Protein AF-A0A146LSJ1-F1 (afdb_monomer)

Solvent-accessible surface area (backbone atoms only — not comparable to full-atom values): 10365 Å² total; per-residue (Å²): 123,49,72,70,58,54,48,58,42,36,33,76,72,62,79,39,56,84,93,34,40,64,61,41,54,77,70,37,34,46,32,87,96,36,85,37,69,57,53,68,82,50,39,45,80,68,68,49,75,59,78,86,52,45,62,56,53,50,52,53,52,49,51,26,31,56,71,74,63,38,65,98,55,49,56,84,86,47,62,70,43,79,48,80,42,74,48,95,92,81,53,71,51,76,47,80,48,60,62,95,54,69,89,65,58,77,72,80,75,71,80,73,82,68,79,78,62,92,47,71,92,68,40,92,57,46,69,58,52,52,50,51,51,50,52,62,76,66,41,85,82,48,55,60,77,74,63,68,69,81,88,83,80,89,72,66,46,99,83,74,50,117

Structure (mmCIF, N/CA/C/O backbone):
data_AF-A0A146LSJ1-F1
#
_entry.id   AF-A0A146LSJ1-F1
#
loop_
_atom_site.group_PDB
_atom_site.id
_atom_site.type_symbol
_atom_site.label_atom_id
_atom_site.label_alt_id
_atom_site.label_comp_id
_atom_site.label_asym_id
_atom_site.label_entity_id
_atom_site.label_seq_id
_atom_site.pdbx_PDB_ins_code
_atom_site.Cartn_x
_atom_site.Cartn_y
_atom_site.Cartn_z
_atom_site.occupancy
_atom_site.B_iso_or_equiv
_atom_site.auth_seq_id
_atom_site.auth_comp_id
_atom_site.auth_asym_id
_atom_site.auth_atom_id
_atom_site.pdbx_PDB_model_num
ATOM 1 N N . CYS A 1 1 ? 12.861 4.001 -1.785 1.00 86.12 1 CYS A N 1
ATOM 2 C CA . CYS A 1 1 ? 13.766 5.162 -1.619 1.00 86.12 1 CYS A CA 1
ATOM 3 C C . CYS A 1 1 ? 14.006 5.870 -2.951 1.00 86.12 1 CYS A C 1
ATOM 5 O O . CYS A 1 1 ? 13.890 7.083 -2.977 1.00 86.12 1 CYS A O 1
ATOM 7 N N . PHE A 1 2 ? 14.247 5.140 -4.045 1.00 96.69 2 PHE A N 1
ATOM 8 C CA . PHE A 1 2 ? 14.345 5.672 -5.413 1.00 96.69 2 PHE A CA 1
ATOM 9 C C . PHE A 1 2 ? 13.471 4.844 -6.367 1.00 96.69 2 PHE A C 1
ATOM 11 O O . PHE A 1 2 ? 13.143 3.705 -6.029 1.00 96.69 2 PHE A O 1
ATOM 18 N N . SER A 1 3 ? 13.134 5.376 -7.546 1.00 97.31 3 SER A N 1
ATOM 19 C CA . SER A 1 3 ? 12.351 4.658 -8.570 1.00 97.31 3 SER A CA 1
ATOM 20 C C . SER A 1 3 ? 13.018 3.349 -8.999 1.00 97.31 3 SER A C 1
ATOM 22 O O . SER A 1 3 ? 12.361 2.316 -9.066 1.00 97.31 3 SER A O 1
ATOM 24 N N . ALA A 1 4 ? 14.343 3.356 -9.172 1.00 97.81 4 ALA A N 1
ATOM 25 C CA . ALA A 1 4 ? 15.116 2.152 -9.477 1.00 97.81 4 ALA A CA 1
ATOM 26 C C . ALA A 1 4 ? 14.941 1.053 -8.413 1.00 97.81 4 ALA A C 1
ATOM 28 O O . ALA A 1 4 ? 14.811 -0.119 -8.751 1.00 97.81 4 ALA A O 1
ATOM 29 N N . ASN A 1 5 ? 14.877 1.430 -7.129 1.00 97.12 5 ASN A N 1
ATOM 30 C CA . ASN A 1 5 ? 14.675 0.465 -6.052 1.00 97.12 5 ASN A CA 1
ATOM 31 C C . ASN A 1 5 ? 13.262 -0.132 -6.074 1.00 97.12 5 ASN A C 1
ATOM 33 O O . ASN A 1 5 ? 13.087 -1.275 -5.673 1.00 97.12 5 ASN A O 1
ATOM 37 N N . GLU A 1 6 ? 12.249 0.625 -6.495 1.00 97.94 6 GLU A N 1
ATOM 38 C CA . GLU A 1 6 ? 10.895 0.093 -6.668 1.00 97.94 6 GLU A CA 1
ATOM 39 C C . GLU A 1 6 ? 10.841 -0.928 -7.811 1.00 97.94 6 GLU A C 1
ATOM 41 O O . GLU A 1 6 ? 10.358 -2.036 -7.596 1.00 97.94 6 GLU A O 1
ATOM 46 N N . LEU A 1 7 ? 11.442 -0.606 -8.960 1.00 98.31 7 LEU A N 1
ATOM 47 C CA . LEU A 1 7 ? 11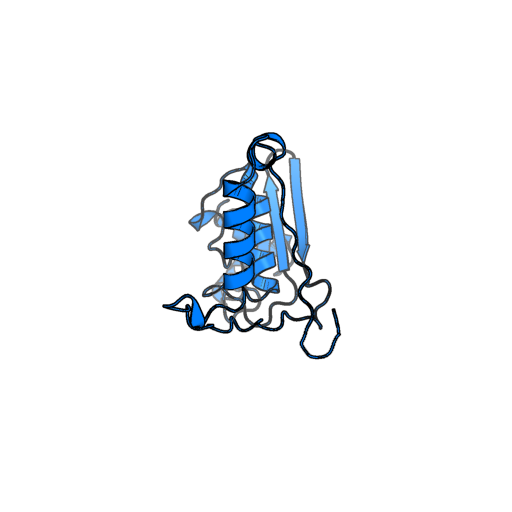.483 -1.480 -10.135 1.00 98.31 7 LEU A CA 1
ATOM 48 C C . LEU A 1 7 ? 12.096 -2.852 -9.816 1.00 98.31 7 LEU A C 1
ATOM 50 O O . LEU A 1 7 ? 11.456 -3.875 -10.041 1.00 98.31 7 LEU A O 1
ATOM 54 N N . ILE A 1 8 ? 13.292 -2.888 -9.219 1.00 97.94 8 ILE A N 1
ATOM 55 C CA . ILE A 1 8 ? 13.946 -4.165 -8.869 1.00 97.94 8 ILE A CA 1
ATOM 56 C C . ILE A 1 8 ? 13.201 -4.925 -7.761 1.00 97.94 8 ILE A C 1
ATOM 58 O O . ILE A 1 8 ? 13.301 -6.147 -7.661 1.00 97.94 8 ILE A O 1
ATOM 62 N N . THR A 1 9 ? 12.438 -4.217 -6.919 1.00 98.19 9 THR A N 1
ATOM 63 C CA . THR A 1 9 ? 11.669 -4.842 -5.834 1.00 98.19 9 THR A CA 1
ATOM 64 C C . THR A 1 9 ? 10.486 -5.643 -6.382 1.00 98.19 9 THR A C 1
ATOM 66 O O . THR A 1 9 ? 10.098 -6.625 -5.755 1.00 98.19 9 THR A O 1
ATOM 69 N N . TYR A 1 10 ? 9.929 -5.292 -7.547 1.00 98.56 10 TYR A N 1
ATOM 70 C CA . TYR A 1 10 ? 8.851 -6.078 -8.163 1.00 98.56 10 TYR A CA 1
ATOM 71 C C . TYR A 1 10 ? 9.291 -7.508 -8.474 1.00 98.56 10 TYR A C 1
ATOM 73 O O . TYR A 1 10 ? 8.558 -8.454 -8.189 1.00 98.56 10 TYR A O 1
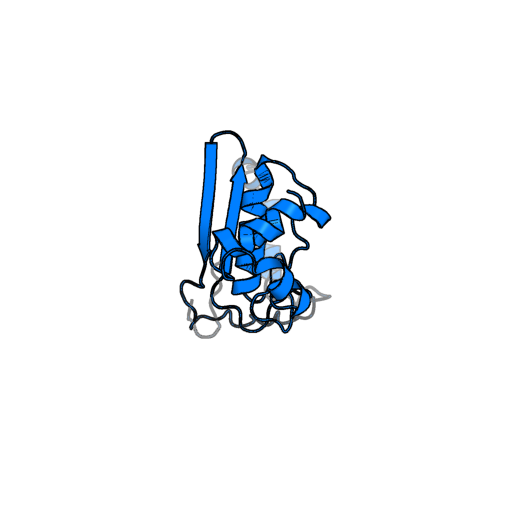ATOM 81 N N . GLU A 1 11 ? 10.501 -7.661 -9.005 1.00 98.25 11 GLU A N 1
ATOM 82 C CA . GLU A 1 11 ? 11.097 -8.963 -9.313 1.00 98.25 11 GLU A CA 1
ATOM 83 C C . GLU A 1 11 ? 11.505 -9.683 -8.026 1.00 98.25 11 GLU A C 1
ATOM 85 O O . GLU A 1 11 ? 11.181 -10.852 -7.836 1.00 98.25 11 GLU A O 1
ATOM 90 N N . ALA A 1 12 ? 12.140 -8.967 -7.089 1.00 97.75 12 ALA A N 1
ATOM 91 C CA . ALA A 1 12 ? 12.584 -9.539 -5.817 1.00 97.75 12 ALA A CA 1
ATOM 92 C C . ALA A 1 12 ? 11.428 -10.070 -4.947 1.00 97.75 12 ALA A C 1
ATOM 94 O O . ALA A 1 12 ? 11.603 -11.044 -4.218 1.00 97.75 12 ALA A O 1
ATOM 95 N N . LEU A 1 13 ? 10.247 -9.447 -5.024 1.00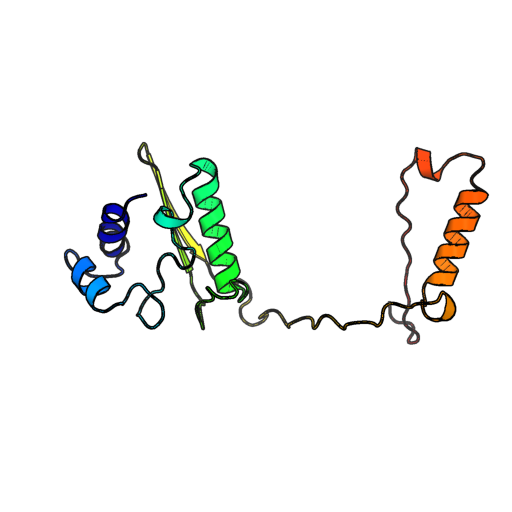 97.75 13 LEU A N 1
ATOM 96 C CA . LEU A 1 13 ? 9.029 -9.904 -4.346 1.00 97.75 13 LEU A CA 1
ATOM 97 C C . LEU A 1 13 ? 8.233 -10.940 -5.159 1.00 97.75 13 LEU A C 1
ATOM 99 O O . LEU A 1 13 ? 7.193 -11.401 -4.691 1.00 97.75 13 LEU A O 1
ATOM 103 N N . GLY A 1 14 ? 8.683 -11.293 -6.367 1.00 97.81 14 GLY A N 1
ATOM 104 C CA . GLY A 1 14 ? 8.009 -12.259 -7.235 1.00 97.81 14 GLY A CA 1
ATOM 105 C C . GLY A 1 14 ? 6.676 -11.767 -7.807 1.00 97.81 14 GLY A C 1
ATOM 106 O O . GLY A 1 14 ? 5.811 -12.579 -8.132 1.00 97.81 14 GLY A O 1
ATOM 107 N N . LEU A 1 15 ? 6.476 -10.449 -7.926 1.00 97.88 15 LEU A N 1
ATOM 108 C CA . LEU A 1 15 ? 5.273 -9.881 -8.556 1.00 97.88 15 LEU A CA 1
ATOM 109 C C . LEU A 1 15 ? 5.292 -10.056 -10.082 1.00 97.88 15 LEU A C 1
ATOM 111 O O . LEU A 1 15 ? 4.238 -10.116 -10.722 1.00 97.88 15 LEU A O 1
ATOM 115 N N . CYS A 1 16 ? 6.494 -10.160 -10.647 1.00 98.12 16 CYS A N 1
ATOM 116 C CA . CYS A 1 16 ? 6.776 -10.479 -12.040 1.00 98.12 16 CYS A CA 1
ATOM 117 C C . CYS A 1 16 ? 8.057 -11.325 -12.140 1.00 98.12 16 CYS A C 1
ATOM 119 O O . CYS A 1 16 ? 8.792 -11.470 -11.162 1.00 98.12 16 CYS A O 1
ATOM 121 N N . GLU A 1 17 ? 8.301 -11.909 -13.313 1.00 98.12 17 GLU A N 1
ATOM 122 C CA . GLU A 1 17 ? 9.521 -12.677 -13.583 1.00 98.12 17 GLU A CA 1
ATOM 123 C C . GLU A 1 17 ? 10.771 -11.772 -13.628 1.00 98.12 17 GLU A C 1
ATOM 125 O O . GLU A 1 17 ? 10.654 -10.578 -13.925 1.00 98.12 17 GLU A O 1
ATOM 130 N N . PRO A 1 18 ? 11.979 -12.319 -13.386 1.00 98.06 18 PRO A N 1
ATOM 131 C CA . PRO A 1 18 ? 13.224 -11.567 -13.530 1.00 98.06 18 PRO A CA 1
ATOM 132 C C . PRO A 1 18 ? 13.362 -10.907 -14.912 1.00 98.06 18 PRO A C 1
ATOM 134 O O . PRO A 1 18 ? 13.146 -11.543 -15.945 1.00 98.06 18 PRO A O 1
ATOM 137 N N . GLY A 1 19 ? 13.728 -9.626 -14.934 1.00 98.00 19 GLY A N 1
ATOM 138 C CA . GLY A 1 19 ? 13.818 -8.792 -16.134 1.00 98.00 19 GLY A CA 1
ATOM 139 C C . GLY A 1 19 ? 12.478 -8.306 -16.704 1.00 98.00 19 GLY A C 1
ATOM 140 O O . GLY A 1 19 ? 12.478 -7.666 -17.757 1.00 98.00 19 GLY A O 1
ATOM 141 N N . LYS A 1 20 ? 11.337 -8.599 -16.061 1.00 98.38 20 LYS A N 1
ATOM 142 C CA . LYS A 1 20 ? 9.989 -8.250 -16.558 1.00 98.38 20 LYS A CA 1
ATOM 143 C C . LYS A 1 20 ? 9.319 -7.087 -15.827 1.00 98.38 20 LYS A C 1
ATOM 145 O O . LYS A 1 20 ? 8.178 -6.751 -16.157 1.00 98.38 20 LYS A O 1
ATOM 150 N N . ALA A 1 21 ? 10.004 -6.420 -14.895 1.00 98.56 21 ALA A N 1
ATOM 151 C CA . ALA A 1 21 ? 9.430 -5.280 -14.174 1.00 98.56 21 ALA A CA 1
ATOM 152 C C . ALA A 1 21 ? 9.034 -4.110 -15.092 1.00 98.56 21 ALA A C 1
ATOM 154 O O . ALA A 1 21 ? 8.011 -3.473 -14.853 1.00 98.56 21 ALA A O 1
ATOM 155 N N . GLY A 1 22 ? 9.797 -3.846 -16.161 1.00 98.44 22 GLY A N 1
ATOM 156 C CA . GLY A 1 22 ? 9.456 -2.806 -17.143 1.00 98.44 22 GLY A CA 1
ATOM 157 C C . GLY A 1 22 ? 8.127 -3.087 -17.847 1.00 98.44 22 GLY A C 1
ATOM 158 O O . GLY A 1 22 ? 7.228 -2.255 -17.829 1.00 98.44 22 GLY A O 1
ATOM 159 N N . GLU A 1 23 ? 7.951 -4.309 -18.357 1.00 98.56 23 GLU A N 1
ATOM 160 C CA . GLU A 1 23 ? 6.706 -4.720 -19.018 1.00 98.56 23 GLU A CA 1
ATOM 161 C C . GLU A 1 23 ? 5.503 -4.698 -18.059 1.00 98.56 23 GLU A C 1
ATOM 163 O O . GLU A 1 23 ? 4.388 -4.376 -18.463 1.00 98.56 23 GLU A O 1
ATOM 168 N N . MET A 1 24 ? 5.712 -5.039 -16.782 1.00 98.44 24 MET A N 1
ATOM 169 C CA . MET A 1 24 ? 4.684 -4.919 -15.742 1.00 98.44 24 MET A CA 1
ATOM 170 C C . MET A 1 24 ? 4.215 -3.466 -15.574 1.00 98.44 24 MET A C 1
ATOM 172 O O . MET A 1 24 ? 3.012 -3.218 -15.476 1.00 98.44 24 MET A O 1
ATOM 176 N N . ILE A 1 25 ? 5.146 -2.509 -15.565 1.00 98.44 25 ILE A N 1
ATOM 177 C CA . ILE A 1 25 ? 4.831 -1.077 -15.483 1.00 98.44 25 ILE A CA 1
ATOM 178 C C . ILE A 1 25 ? 4.103 -0.614 -16.750 1.00 98.44 25 ILE A C 1
ATOM 180 O O . ILE A 1 25 ? 3.076 0.052 -16.636 1.00 98.44 25 ILE A O 1
ATOM 184 N N . ASP A 1 26 ? 4.580 -1.004 -17.935 1.00 98.56 26 ASP A N 1
ATOM 185 C CA . ASP A 1 26 ? 3.992 -0.600 -19.222 1.00 98.56 26 ASP A CA 1
ATOM 186 C C . ASP A 1 26 ? 2.541 -1.078 -19.383 1.00 98.56 26 ASP A C 1
ATOM 188 O O . ASP A 1 26 ? 1.714 -0.385 -19.976 1.00 98.56 26 ASP A O 1
ATOM 192 N N . ARG A 1 27 ? 2.199 -2.240 -18.810 1.00 98.31 27 ARG A N 1
ATOM 193 C CA . ARG A 1 27 ? 0.815 -2.741 -18.753 1.00 98.31 27 ARG A CA 1
ATOM 194 C C . ARG A 1 27 ? -0.051 -2.057 -17.692 1.00 98.31 27 ARG A C 1
ATOM 196 O O . ARG A 1 27 ? -1.258 -2.276 -17.672 1.00 98.31 27 ARG A O 1
ATOM 203 N N . GLY A 1 28 ? 0.541 -1.263 -16.801 1.00 98.25 28 GLY A N 1
ATOM 204 C CA . GLY A 1 28 ? -0.155 -0.660 -15.665 1.00 98.25 28 GLY A CA 1
ATOM 205 C C . GLY A 1 28 ? -0.498 -1.655 -14.551 1.00 98.25 28 GLY A C 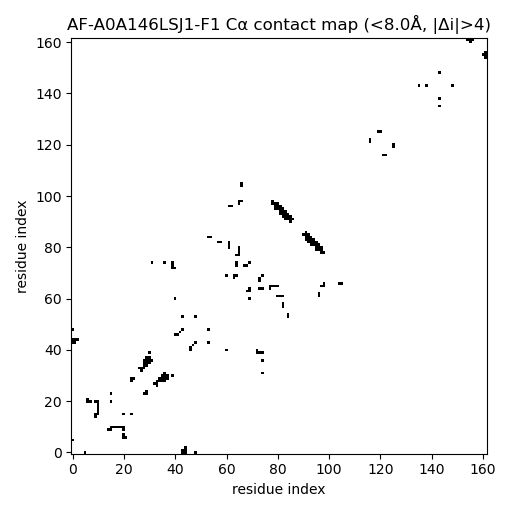1
ATOM 206 O O . GLY A 1 28 ? -1.387 -1.388 -13.746 1.00 98.25 28 GLY A O 1
ATOM 207 N N . ASP A 1 29 ? 0.203 -2.791 -14.457 1.00 98.38 29 ASP A N 1
ATOM 208 C CA . ASP A 1 29 ? -0.076 -3.843 -13.465 1.00 98.38 29 ASP A CA 1
ATOM 209 C C . ASP A 1 29 ? 0.280 -3.443 -12.017 1.00 98.38 29 ASP A C 1
ATOM 211 O O . ASP A 1 29 ? 0.050 -4.227 -11.095 1.00 98.38 29 ASP A O 1
ATOM 215 N N . ASN A 1 30 ? 0.852 -2.254 -11.805 1.00 98.31 30 ASN A N 1
ATOM 216 C CA . ASN A 1 30 ? 1.270 -1.724 -10.503 1.00 98.31 30 ASN A CA 1
ATOM 217 C C . ASN A 1 30 ? 0.383 -0.575 -9.973 1.00 98.31 30 ASN A C 1
ATOM 219 O O . ASN A 1 30 ? 0.730 0.038 -8.959 1.00 98.31 30 ASN A O 1
ATOM 223 N N . THR A 1 31 ? -0.747 -0.271 -10.623 1.00 98.44 31 THR A N 1
ATOM 224 C CA . THR A 1 31 ? -1.656 0.822 -10.238 1.00 98.44 31 THR A CA 1
ATOM 225 C C . THR A 1 31 ? -3.130 0.390 -10.203 1.00 98.44 31 THR A C 1
ATOM 227 O O . THR A 1 31 ? -3.468 -0.774 -10.408 1.00 98.44 31 THR A O 1
ATOM 230 N N . TYR A 1 32 ? -4.031 1.326 -9.892 1.00 98.06 32 TYR A N 1
ATOM 231 C CA . TYR A 1 32 ? -5.478 1.092 -9.868 1.00 98.06 32 TYR A CA 1
ATOM 232 C C . TYR A 1 32 ? -5.982 0.579 -11.222 1.00 98.06 32 TYR A C 1
ATOM 234 O O . TYR A 1 32 ? -5.672 1.150 -12.264 1.00 98.06 32 TYR A O 1
ATOM 242 N N . GLY A 1 33 ? -6.781 -0.491 -11.187 1.00 96.44 33 GLY A N 1
ATOM 243 C CA . GLY A 1 33 ? -7.242 -1.206 -12.381 1.00 96.44 33 GLY A CA 1
ATOM 244 C C . GLY A 1 33 ? -6.258 -2.261 -12.903 1.00 96.44 33 GLY A C 1
ATOM 245 O O . GLY A 1 33 ? -6.655 -3.089 -13.718 1.00 96.44 33 GLY A O 1
ATOM 246 N N . GLY A 1 34 ? -5.014 -2.267 -12.415 1.00 96.88 34 GLY A N 1
ATOM 247 C CA . GLY A 1 34 ? -4.018 -3.298 -12.691 1.00 96.88 34 GLY A CA 1
ATOM 248 C C . GLY A 1 34 ? -4.077 -4.478 -11.720 1.00 96.88 34 GLY A C 1
ATOM 249 O O . GLY A 1 34 ? -4.951 -4.571 -10.853 1.00 96.88 34 GLY A O 1
ATOM 250 N N . LYS A 1 35 ? -3.106 -5.388 -11.851 1.00 97.12 35 LYS A N 1
ATOM 251 C CA . LYS A 1 35 ? -3.001 -6.596 -11.017 1.00 97.12 35 LYS A CA 1
ATOM 252 C C . LYS A 1 35 ? -2.693 -6.304 -9.542 1.00 97.12 35 LYS A C 1
ATOM 254 O O . LYS A 1 35 ? -3.227 -6.977 -8.662 1.00 97.12 35 LYS A O 1
ATOM 259 N N . TYR A 1 36 ? -1.835 -5.327 -9.267 1.00 98.12 36 TYR A N 1
ATOM 260 C CA . TYR A 1 36 ? -1.460 -4.893 -7.923 1.00 98.12 36 TYR A CA 1
ATOM 261 C C . TYR A 1 36 ? -1.551 -3.372 -7.833 1.00 98.12 36 TYR A C 1
ATOM 263 O O . TYR A 1 36 ? -1.144 -2.680 -8.755 1.00 98.12 36 TYR A O 1
ATOM 271 N N . VAL A 1 37 ? -1.995 -2.832 -6.696 1.00 98.56 37 VAL A N 1
ATOM 272 C CA . VAL A 1 37 ? -1.863 -1.392 -6.421 1.00 98.56 37 VAL A CA 1
ATOM 273 C C . VAL A 1 37 ? -0.650 -1.180 -5.529 1.00 98.56 37 VAL A C 1
ATOM 275 O O . VAL A 1 37 ? -0.700 -1.409 -4.318 1.00 98.56 37 VAL A O 1
ATOM 278 N N . VAL A 1 38 ? 0.459 -0.758 -6.132 1.00 98.50 38 VAL A N 1
ATOM 279 C CA . VAL A 1 38 ? 1.702 -0.490 -5.412 1.00 98.50 38 VAL A CA 1
ATOM 280 C C . VAL A 1 38 ? 1.715 0.957 -4.933 1.00 98.50 38 VAL A C 1
ATOM 282 O O . VAL A 1 38 ? 1.340 1.876 -5.652 1.00 98.50 38 VAL A O 1
ATOM 285 N N . ASN A 1 39 ? 2.175 1.168 -3.696 1.00 98.25 39 ASN A N 1
ATOM 286 C CA . ASN A 1 39 ? 2.362 2.499 -3.119 1.00 98.25 39 ASN A CA 1
ATOM 287 C C . ASN A 1 39 ? 1.124 3.424 -3.234 1.00 98.25 39 ASN A C 1
ATOM 289 O O . ASN A 1 39 ? 1.298 4.595 -3.572 1.00 98.25 39 ASN A O 1
ATOM 293 N N . PRO A 1 40 ? -0.109 2.998 -2.862 1.00 98.25 40 PRO A N 1
ATOM 294 C CA . PRO A 1 40 ? -1.305 3.848 -2.976 1.00 98.25 40 PRO A CA 1
ATOM 295 C C . PRO A 1 40 ? -1.178 5.174 -2.211 1.00 98.25 40 PRO A C 1
ATOM 297 O O . PRO A 1 40 ? -1.770 6.175 -2.596 1.00 98.25 40 PRO A O 1
ATOM 300 N N . SER A 1 41 ? -0.338 5.213 -1.171 1.00 97.62 41 SER A N 1
ATOM 301 C CA . SER A 1 41 ? 0.028 6.426 -0.428 1.00 97.62 41 SER A CA 1
ATOM 302 C C . SER A 1 41 ? 0.940 7.426 -1.166 1.00 97.62 41 SER A C 1
ATOM 304 O O . SER A 1 41 ? 1.294 8.445 -0.579 1.00 97.62 41 SER A O 1
ATOM 306 N N . GLY A 1 42 ? 1.377 7.130 -2.394 1.00 97.31 42 GLY A N 1
ATOM 307 C CA . GLY A 1 42 ? 2.397 7.877 -3.150 1.00 97.31 42 GLY A CA 1
ATOM 308 C C . GLY A 1 42 ? 3.843 7.421 -2.893 1.00 97.31 42 GLY A C 1
ATOM 309 O O . GLY A 1 42 ? 4.787 7.934 -3.489 1.00 97.31 42 GLY A O 1
ATOM 310 N N . GLY A 1 43 ? 4.045 6.454 -1.992 1.00 96.81 43 GLY A N 1
ATOM 311 C CA . GLY A 1 43 ? 5.369 5.913 -1.674 1.00 96.81 43 GLY A CA 1
ATOM 312 C C . GLY A 1 43 ? 6.316 6.938 -1.034 1.00 96.81 43 GLY A C 1
ATOM 313 O O . GLY A 1 43 ? 5.934 8.058 -0.696 1.00 96.81 43 GLY A O 1
ATOM 314 N N . LEU A 1 44 ? 7.576 6.545 -0.834 1.00 96.12 44 LEU A N 1
ATOM 315 C CA . LEU A 1 44 ? 8.608 7.440 -0.280 1.00 96.12 44 LEU A CA 1
ATOM 316 C C . LEU A 1 44 ? 8.955 8.578 -1.250 1.00 96.12 44 LEU A C 1
ATOM 318 O O . LEU A 1 44 ? 9.394 9.633 -0.809 1.00 96.12 44 LEU A O 1
ATOM 322 N N . ILE A 1 45 ? 8.762 8.355 -2.556 1.00 95.06 45 ILE A N 1
ATOM 323 C CA . ILE A 1 45 ? 9.065 9.335 -3.604 1.00 95.06 45 ILE A CA 1
ATOM 324 C C . ILE A 1 45 ? 8.180 10.578 -3.444 1.00 95.06 45 ILE A C 1
ATOM 326 O O . ILE A 1 45 ? 8.686 11.688 -3.566 1.00 95.06 45 ILE A O 1
ATOM 330 N N . SER A 1 46 ? 6.894 10.416 -3.105 1.00 95.81 46 SER A N 1
ATOM 331 C CA . SER A 1 46 ? 5.993 11.555 -2.872 1.00 95.81 46 SER A CA 1
ATOM 332 C C . SER A 1 46 ? 5.893 11.977 -1.405 1.00 95.81 46 SER A C 1
ATOM 334 O O . SER A 1 46 ? 5.832 13.169 -1.123 1.00 95.81 46 SER A O 1
ATOM 336 N N . LYS A 1 47 ? 5.866 11.034 -0.451 1.00 91.69 47 LYS A N 1
ATOM 337 C CA . LYS A 1 47 ? 5.688 11.360 0.981 1.00 91.69 47 LYS A CA 1
ATOM 338 C C . LYS A 1 47 ? 6.961 11.849 1.674 1.00 91.69 47 LYS A C 1
ATOM 340 O O . LYS A 1 47 ? 6.887 12.338 2.799 1.00 91.69 47 LYS A O 1
ATOM 345 N N . GLY A 1 48 ? 8.120 11.662 1.050 1.00 91.62 48 GLY A N 1
ATOM 346 C CA . GLY A 1 48 ? 9.411 11.784 1.716 1.00 91.62 48 GLY A CA 1
ATOM 347 C C . GLY A 1 48 ? 9.742 10.565 2.582 1.00 91.62 48 GLY A C 1
ATOM 348 O O . GLY A 1 48 ? 9.013 9.569 2.626 1.00 91.62 48 GLY A O 1
ATOM 349 N N . HIS A 1 49 ? 10.891 10.633 3.258 1.00 92.94 49 HIS A N 1
ATOM 350 C CA . HIS A 1 49 ? 11.471 9.484 3.952 1.00 92.94 49 HIS A CA 1
ATOM 351 C C . HIS A 1 49 ? 12.069 9.847 5.325 1.00 92.94 49 HIS A C 1
ATOM 353 O O . HIS A 1 49 ? 13.290 9.883 5.486 1.00 92.94 49 HIS A O 1
ATOM 359 N N . PRO A 1 50 ? 11.233 10.088 6.352 1.00 85.00 50 PRO A N 1
ATOM 360 C CA . PRO A 1 50 ? 11.698 10.083 7.736 1.00 85.00 50 PRO A CA 1
ATOM 361 C C . PRO A 1 50 ? 12.106 8.651 8.122 1.00 85.00 50 PRO A C 1
ATOM 363 O O . PRO A 1 50 ? 11.250 7.764 8.218 1.00 85.00 50 PRO A O 1
ATOM 366 N N . LEU A 1 51 ? 13.412 8.421 8.313 1.00 83.69 51 LEU A N 1
ATOM 367 C CA . LEU A 1 51 ? 14.026 7.087 8.450 1.00 83.69 51 LEU A CA 1
ATOM 368 C C . LEU A 1 51 ? 13.279 6.179 9.439 1.00 83.69 51 LEU A C 1
ATOM 370 O O . LEU A 1 51 ? 12.797 5.117 9.052 1.00 83.69 51 LEU A O 1
ATOM 374 N N . GLY A 1 52 ? 13.095 6.626 10.685 1.00 85.94 52 GLY A N 1
ATOM 375 C CA . GLY A 1 52 ? 12.431 5.826 11.723 1.00 85.94 52 GLY A CA 1
ATOM 376 C C . GLY A 1 52 ? 10.913 5.672 11.555 1.00 85.94 52 GLY A C 1
ATOM 377 O O . GLY A 1 52 ? 10.336 4.709 12.048 1.00 85.94 52 GLY A O 1
ATOM 378 N N . ALA A 1 53 ? 10.246 6.585 10.843 1.00 91.88 53 ALA A N 1
ATOM 379 C CA . ALA A 1 53 ? 8.782 6.593 10.745 1.00 91.88 53 ALA A CA 1
ATOM 380 C C . ALA A 1 53 ? 8.248 5.866 9.501 1.00 91.88 53 ALA A C 1
ATOM 382 O O . ALA A 1 53 ? 7.057 5.570 9.416 1.00 91.88 53 ALA A O 1
ATOM 383 N N . THR A 1 54 ? 9.111 5.550 8.534 1.00 94.12 54 THR A N 1
ATOM 384 C CA . THR A 1 54 ? 8.683 5.005 7.239 1.00 94.12 54 THR A CA 1
ATOM 385 C C . THR A 1 54 ? 8.007 3.640 7.361 1.00 94.12 54 THR A C 1
ATOM 387 O O . THR A 1 54 ? 6.942 3.448 6.776 1.00 94.12 54 THR A O 1
ATOM 390 N N . GLY A 1 55 ? 8.574 2.714 8.141 1.00 94.62 55 GLY A N 1
ATOM 391 C CA . GLY A 1 55 ? 7.985 1.382 8.326 1.00 94.62 55 GLY A CA 1
ATOM 392 C C . GLY A 1 55 ? 6.608 1.433 8.996 1.00 94.62 55 GLY A C 1
ATOM 393 O O . GLY A 1 55 ? 5.692 0.718 8.597 1.00 94.62 55 GLY A O 1
ATOM 394 N N . ILE A 1 56 ? 6.423 2.338 9.960 1.00 96.50 56 ILE A N 1
ATOM 395 C CA . ILE A 1 56 ? 5.135 2.532 10.644 1.00 96.50 56 ILE A CA 1
ATOM 396 C C . ILE A 1 56 ? 4.129 3.219 9.711 1.00 96.50 56 ILE A C 1
ATOM 398 O O . ILE A 1 56 ? 2.965 2.830 9.669 1.00 96.50 56 ILE A O 1
ATOM 402 N N . ALA A 1 57 ? 4.568 4.190 8.905 1.00 97.12 57 ALA A N 1
ATOM 403 C CA . ALA A 1 57 ? 3.714 4.855 7.922 1.00 97.12 57 ALA A CA 1
ATOM 404 C C . ALA A 1 57 ? 3.234 3.905 6.810 1.00 97.12 57 ALA A C 1
ATOM 406 O O . ALA A 1 57 ? 2.132 4.083 6.290 1.00 97.12 57 ALA A O 1
ATOM 407 N N . GLN A 1 58 ? 4.041 2.907 6.432 1.00 98.38 58 GLN A N 1
ATOM 408 C CA . GLN A 1 58 ? 3.608 1.825 5.542 1.00 98.38 58 GLN A CA 1
ATOM 409 C C . GLN A 1 58 ? 2.524 0.976 6.219 1.00 98.38 58 GLN A C 1
ATOM 411 O O . GLN A 1 58 ? 1.440 0.839 5.660 1.00 98.38 58 GLN A O 1
ATOM 416 N N . CYS A 1 59 ? 2.770 0.503 7.444 1.00 98.25 59 CYS A N 1
ATOM 417 C CA . CYS A 1 59 ? 1.810 -0.290 8.218 1.00 98.25 59 CYS A CA 1
ATOM 418 C C . CYS A 1 59 ? 0.461 0.431 8.391 1.00 98.25 59 CYS A C 1
ATOM 420 O O . CYS A 1 59 ? -0.593 -0.167 8.169 1.00 98.25 59 CYS A O 1
ATOM 422 N N . ALA A 1 60 ? 0.482 1.730 8.712 1.00 98.25 60 ALA A N 1
ATOM 423 C CA . ALA A 1 60 ? -0.723 2.543 8.861 1.00 98.25 60 ALA A CA 1
ATOM 424 C C . ALA A 1 60 ? -1.556 2.595 7.570 1.00 98.25 60 ALA A C 1
ATOM 426 O O . ALA A 1 60 ? -2.760 2.343 7.612 1.00 98.25 60 ALA A O 1
ATOM 427 N N . GLU A 1 61 ? -0.919 2.852 6.420 1.00 98.62 61 GLU A N 1
ATOM 428 C CA . GLU A 1 61 ? -1.616 2.863 5.129 1.00 98.62 61 GLU A CA 1
ATOM 429 C C . GLU A 1 61 ? -2.240 1.498 4.825 1.00 98.62 61 GLU A C 1
ATOM 431 O O . GLU A 1 61 ? -3.420 1.441 4.489 1.00 98.62 61 GLU A O 1
ATOM 436 N N . LEU A 1 62 ? -1.496 0.397 4.979 1.00 98.62 62 LEU A N 1
ATOM 437 C CA . LEU A 1 62 ? -2.021 -0.942 4.690 1.00 98.62 62 LEU A CA 1
ATOM 438 C C . LEU A 1 62 ? -3.187 -1.314 5.617 1.00 98.62 62 LEU A C 1
ATOM 440 O O . LEU A 1 62 ? -4.177 -1.886 5.163 1.00 98.62 62 LEU A O 1
ATOM 444 N N . CYS A 1 63 ? -3.115 -0.933 6.895 1.00 98.19 63 CYS A N 1
ATOM 445 C CA . CYS A 1 63 ? -4.220 -1.106 7.834 1.00 98.19 63 CYS A CA 1
ATOM 446 C C . CYS A 1 63 ? -5.471 -0.335 7.392 1.00 98.19 63 CYS A C 1
ATOM 448 O O . CYS A 1 63 ? -6.568 -0.891 7.431 1.00 98.19 63 CYS A O 1
ATOM 450 N N . TRP A 1 64 ? -5.337 0.923 6.957 1.00 97.94 64 TRP A N 1
ATOM 451 C CA . TRP A 1 64 ? -6.477 1.690 6.443 1.00 97.94 64 TRP A CA 1
ATOM 452 C C . TRP A 1 64 ? -7.057 1.076 5.171 1.00 97.94 64 TRP A C 1
ATOM 454 O O . TRP A 1 64 ? -8.277 0.991 5.055 1.00 97.94 64 TRP A O 1
ATOM 464 N N . GLN A 1 65 ? -6.211 0.592 4.257 1.00 98.38 65 GLN A N 1
ATOM 465 C CA . GLN A 1 65 ? -6.656 -0.083 3.036 1.00 98.38 65 GLN A CA 1
ATOM 466 C C . GLN A 1 65 ? -7.506 -1.318 3.358 1.00 98.38 65 GLN A C 1
ATOM 468 O O . GLN A 1 65 ? -8.629 -1.431 2.871 1.00 98.38 65 GLN A O 1
ATOM 473 N N . LEU A 1 66 ? -7.022 -2.197 4.241 1.00 97.12 66 LEU A N 1
ATOM 474 C CA . LEU A 1 66 ? -7.736 -3.418 4.639 1.00 97.12 66 LEU A CA 1
ATOM 475 C C . LEU A 1 66 ? -9.018 -3.141 5.438 1.00 97.12 66 LEU A C 1
ATOM 477 O O . LEU A 1 66 ? -9.958 -3.936 5.402 1.00 97.12 66 LEU A O 1
ATOM 481 N N . ARG A 1 67 ? -9.075 -2.009 6.147 1.00 95.31 67 ARG A N 1
ATOM 482 C CA . ARG A 1 67 ? -10.263 -1.565 6.893 1.00 95.31 67 ARG A CA 1
ATOM 483 C C . ARG A 1 67 ? -11.297 -0.839 6.032 1.00 95.31 67 ARG A C 1
ATOM 485 O O . ARG A 1 67 ? -12.411 -0.629 6.505 1.00 95.31 67 ARG A O 1
ATOM 492 N N . GLY A 1 68 ? -10.965 -0.464 4.797 1.00 95.12 68 GLY A N 1
ATOM 493 C CA . GLY A 1 68 ? -11.844 0.357 3.959 1.00 95.12 68 GLY A CA 1
ATOM 494 C C . GLY A 1 68 ? -11.853 1.843 4.347 1.00 95.12 68 GLY A C 1
ATOM 495 O O . GLY A 1 68 ? -12.847 2.532 4.128 1.00 95.12 68 GLY A O 1
ATOM 496 N N . GLU A 1 69 ? -10.780 2.334 4.969 1.00 96.44 69 GLU A N 1
ATOM 497 C CA . GLU A 1 69 ? -10.667 3.683 5.544 1.00 96.44 69 GLU A CA 1
ATOM 498 C C . GLU A 1 69 ? -9.650 4.578 4.808 1.00 96.44 69 GLU A C 1
ATOM 500 O O . GLU A 1 69 ? -9.366 5.690 5.251 1.00 96.44 69 GLU A O 1
ATOM 505 N N . ALA A 1 70 ? -9.104 4.147 3.666 1.00 97.06 70 ALA A N 1
ATOM 506 C CA . ALA A 1 70 ? -8.079 4.905 2.934 1.00 97.06 70 ALA A CA 1
ATOM 507 C C . ALA A 1 70 ? -8.640 6.059 2.066 1.00 97.06 70 ALA A C 1
ATOM 509 O O . ALA A 1 70 ? -7.901 6.736 1.339 1.00 97.06 70 ALA A O 1
ATOM 510 N N . GLY A 1 71 ? -9.947 6.329 2.153 1.00 96.38 71 GLY A N 1
ATOM 511 C CA . GLY A 1 71 ? -10.610 7.447 1.482 1.00 96.38 71 GLY A CA 1
ATOM 512 C C . GLY A 1 71 ? -10.444 7.396 -0.039 1.00 96.38 71 GLY A C 1
ATOM 513 O O . GLY A 1 71 ? -10.711 6.378 -0.665 1.00 96.38 71 GLY A O 1
ATOM 514 N N . LYS A 1 72 ? -9.971 8.490 -0.652 1.00 97.44 72 LYS A N 1
ATOM 515 C CA . LYS A 1 72 ? -9.777 8.570 -2.117 1.00 97.44 72 LYS A CA 1
ATOM 516 C C . LYS A 1 72 ? -8.721 7.604 -2.667 1.00 97.44 72 LYS A C 1
ATOM 518 O O . LYS A 1 72 ? -8.693 7.380 -3.868 1.00 97.44 72 LYS A O 1
ATOM 523 N N . ARG A 1 73 ? -7.841 7.077 -1.811 1.00 98.12 73 ARG A N 1
ATOM 524 C CA . ARG A 1 73 ? -6.786 6.125 -2.190 1.00 98.12 73 ARG A CA 1
ATOM 525 C C . ARG A 1 73 ? -7.229 4.675 -1.988 1.00 98.12 73 ARG A C 1
ATOM 527 O O . ARG A 1 73 ? -6.400 3.777 -2.034 1.00 98.12 73 ARG A O 1
ATOM 534 N N . GLN A 1 74 ? -8.496 4.443 -1.652 1.00 98.44 74 GLN A N 1
ATOM 535 C CA . GLN A 1 74 ? -8.981 3.113 -1.323 1.00 98.44 74 GLN A CA 1
ATOM 536 C C . GLN A 1 74 ? -8.818 2.161 -2.509 1.00 98.44 74 GLN A C 1
ATOM 538 O O . GLN A 1 74 ? -9.324 2.414 -3.600 1.00 98.44 74 GLN A O 1
ATOM 543 N N . VAL A 1 75 ? -8.143 1.042 -2.263 1.00 98.06 75 VAL A N 1
ATOM 544 C CA . VAL A 1 75 ? -8.081 -0.093 -3.180 1.00 98.06 75 VAL A CA 1
ATOM 545 C C . VAL A 1 75 ? -9.334 -0.931 -2.964 1.00 98.06 75 VAL A C 1
ATOM 547 O O . VAL A 1 75 ? -9.589 -1.424 -1.859 1.00 98.06 75 VAL A O 1
ATOM 550 N N . GLU A 1 76 ? -10.153 -1.047 -4.004 1.00 95.25 76 GLU A N 1
ATOM 551 C CA . GLU A 1 76 ? -11.399 -1.800 -3.942 1.00 95.25 76 GLU A CA 1
ATOM 552 C C . GLU A 1 76 ? -11.120 -3.295 -3.737 1.00 95.25 76 GLU A C 1
ATOM 554 O O . GLU A 1 76 ? -10.257 -3.881 -4.385 1.00 95.25 76 GLU A O 1
ATOM 559 N N . GLY A 1 77 ? -11.834 -3.915 -2.794 1.00 92.31 77 GLY A N 1
ATOM 560 C CA . GLY A 1 77 ? -11.733 -5.356 -2.554 1.00 92.31 77 GLY A CA 1
ATOM 561 C C . GLY A 1 77 ? -10.415 -5.842 -1.938 1.00 92.31 77 GLY A C 1
ATOM 562 O O . GLY A 1 77 ? -10.199 -7.050 -1.901 1.00 92.31 77 GLY A O 1
ATOM 563 N N . ALA A 1 78 ? -9.551 -4.958 -1.427 1.00 95.88 78 ALA A N 1
ATOM 564 C CA . ALA A 1 78 ? -8.298 -5.365 -0.790 1.00 95.88 78 ALA A CA 1
ATOM 565 C C . ALA A 1 78 ? -8.543 -6.283 0.428 1.00 95.88 78 ALA A C 1
ATOM 567 O O . ALA A 1 78 ? -9.167 -5.883 1.411 1.00 95.88 78 ALA A O 1
ATOM 568 N N . THR A 1 79 ? -8.033 -7.517 0.370 1.00 96.31 79 THR A N 1
ATOM 569 C CA . THR A 1 79 ? -8.135 -8.523 1.451 1.00 96.31 79 THR A CA 1
ATOM 570 C C . THR A 1 79 ? -6.782 -8.945 2.018 1.00 96.31 79 THR A C 1
ATOM 572 O O . THR A 1 79 ? -6.719 -9.427 3.150 1.00 96.31 79 THR A O 1
ATOM 575 N N . LEU A 1 80 ? -5.711 -8.734 1.254 1.00 98.00 80 LEU A N 1
ATOM 576 C CA . LEU A 1 80 ? -4.330 -9.015 1.618 1.00 98.00 80 LEU A CA 1
ATOM 577 C C . LEU A 1 80 ? -3.467 -7.809 1.242 1.00 98.00 80 LEU A C 1
ATOM 579 O O . LEU A 1 80 ? -3.634 -7.233 0.167 1.00 98.00 80 LEU A O 1
ATOM 583 N N . ALA A 1 81 ? -2.539 -7.440 2.118 1.00 98.56 81 ALA A N 1
ATOM 584 C CA . ALA A 1 81 ? -1.596 -6.357 1.888 1.00 98.56 81 ALA A CA 1
ATOM 585 C C . ALA A 1 81 ? -0.168 -6.783 2.239 1.00 98.56 81 ALA A C 1
ATOM 587 O O . ALA A 1 81 ? 0.041 -7.541 3.185 1.00 98.56 81 ALA A O 1
ATOM 588 N N . LEU A 1 82 ? 0.811 -6.268 1.492 1.00 98.69 82 LEU A N 1
ATOM 589 C CA . LEU A 1 82 ? 2.232 -6.555 1.673 1.00 98.69 82 LEU A CA 1
ATOM 590 C C . LEU A 1 82 ? 2.993 -5.264 1.989 1.00 98.69 82 LEU A C 1
ATOM 592 O O . LEU A 1 82 ? 2.904 -4.280 1.255 1.00 98.69 82 LEU A O 1
ATOM 596 N N . GLN A 1 83 ? 3.774 -5.286 3.065 1.00 98.56 83 GLN A N 1
ATOM 597 C CA . GLN A 1 83 ? 4.771 -4.272 3.389 1.00 98.56 83 GLN A CA 1
ATOM 598 C C . GLN A 1 83 ? 6.160 -4.789 3.033 1.00 98.56 83 GLN A C 1
ATOM 600 O O . GLN A 1 83 ? 6.502 -5.912 3.385 1.00 98.56 83 GLN A O 1
ATOM 605 N N . HIS A 1 84 ? 6.974 -3.941 2.408 1.00 98.06 84 HIS A N 1
ATOM 606 C CA . HIS A 1 84 ? 8.408 -4.159 2.253 1.00 98.06 84 HIS A CA 1
ATOM 607 C C . HIS A 1 84 ? 9.150 -2.894 2.693 1.00 98.06 84 HIS A C 1
ATOM 609 O O . HIS A 1 84 ? 8.928 -1.800 2.158 1.00 98.06 84 HIS A O 1
ATOM 615 N N . ASN A 1 85 ? 9.996 -3.038 3.710 1.00 96.56 85 ASN A N 1
ATOM 616 C CA . ASN A 1 85 ? 10.813 -1.967 4.262 1.00 96.56 85 ASN A CA 1
ATOM 617 C C . ASN A 1 85 ? 12.265 -2.435 4.354 1.00 96.56 85 ASN A C 1
ATOM 619 O O . ASN A 1 85 ? 12.539 -3.434 5.008 1.00 96.56 85 ASN A O 1
ATOM 623 N N . ILE A 1 86 ? 13.184 -1.714 3.713 1.00 94.94 86 ILE A N 1
ATOM 624 C CA . ILE A 1 86 ? 14.599 -2.084 3.659 1.00 94.94 86 ILE A CA 1
ATOM 625 C C . ILE A 1 86 ? 15.480 -0.908 4.079 1.00 94.94 86 ILE A C 1
ATOM 627 O O . ILE A 1 86 ? 15.282 0.221 3.621 1.00 94.94 86 ILE A O 1
ATOM 631 N N . GLY A 1 87 ? 16.453 -1.188 4.946 1.00 89.81 87 GLY A N 1
ATOM 632 C CA . GLY A 1 87 ? 17.505 -0.266 5.362 1.00 89.81 87 GLY A CA 1
ATOM 633 C C . GLY A 1 87 ? 18.880 -0.797 4.959 1.00 89.81 87 GLY A C 1
ATOM 634 O O . GLY A 1 87 ? 19.266 -1.907 5.335 1.00 89.81 87 GLY A O 1
ATOM 635 N N . LEU A 1 88 ? 19.634 0.005 4.203 1.00 81.94 88 LEU A N 1
ATOM 636 C CA . LEU A 1 88 ? 21.028 -0.304 3.878 1.00 81.94 88 LEU A CA 1
ATOM 637 C C . LEU A 1 88 ? 21.855 -0.285 5.172 1.00 81.94 88 LEU A C 1
ATOM 639 O O . LEU A 1 88 ? 21.770 0.668 5.941 1.00 81.94 88 LEU A O 1
ATOM 643 N N . GLY A 1 89 ? 22.618 -1.352 5.422 1.00 76.31 89 GLY A N 1
ATOM 644 C CA . GLY A 1 89 ? 23.359 -1.549 6.674 1.00 76.31 89 GLY A CA 1
ATOM 645 C C . GLY A 1 89 ? 22.939 -2.782 7.481 1.00 76.31 89 GLY A C 1
ATOM 646 O O . GLY A 1 89 ? 23.718 -3.202 8.330 1.00 76.31 89 GLY A O 1
ATOM 647 N N . GLY A 1 90 ? 21.793 -3.423 7.184 1.00 83.81 90 GLY A N 1
ATOM 648 C CA . GLY A 1 90 ? 21.618 -4.816 7.630 1.00 83.81 90 GLY A CA 1
ATOM 649 C C . GLY A 1 90 ? 20.231 -5.458 7.660 1.00 83.81 90 GLY A C 1
ATOM 650 O O . GLY A 1 90 ? 20.172 -6.635 8.004 1.00 83.81 90 GLY A O 1
ATOM 651 N N . ALA A 1 91 ? 19.124 -4.775 7.338 1.00 92.00 91 ALA A N 1
ATOM 652 C CA . ALA A 1 91 ? 17.802 -5.383 7.531 1.00 92.00 91 ALA A CA 1
ATOM 653 C C . ALA A 1 91 ? 16.785 -5.054 6.433 1.00 92.00 91 ALA A C 1
ATOM 655 O O . ALA A 1 91 ? 16.634 -3.906 6.011 1.00 92.00 91 ALA A O 1
ATOM 656 N N . SER A 1 92 ? 16.039 -6.086 6.038 1.00 94.75 92 SER A N 1
ATOM 657 C CA . SER A 1 92 ? 14.782 -5.968 5.306 1.00 94.75 92 SER A CA 1
ATOM 658 C C . SER A 1 92 ? 13.677 -6.644 6.110 1.00 94.75 92 SER A C 1
ATOM 660 O O . SER A 1 92 ? 13.870 -7.736 6.646 1.00 94.75 92 SER A O 1
ATOM 662 N N . VAL A 1 93 ? 12.527 -5.984 6.207 1.00 96.75 93 VAL A N 1
ATOM 663 C CA . VAL A 1 93 ? 11.323 -6.489 6.864 1.00 96.75 93 VAL A CA 1
ATOM 664 C C . VAL A 1 93 ? 10.213 -6.569 5.824 1.00 96.75 93 VAL A C 1
ATOM 666 O O . VAL A 1 93 ? 9.827 -5.557 5.227 1.00 96.75 93 VAL A O 1
ATOM 669 N N . VAL A 1 94 ? 9.682 -7.778 5.640 1.00 98.12 94 VAL A N 1
ATOM 670 C CA . VAL A 1 94 ? 8.477 -8.044 4.852 1.00 98.12 94 VAL A CA 1
ATOM 671 C C . VAL A 1 94 ? 7.353 -8.439 5.802 1.00 98.12 94 VAL A C 1
ATOM 673 O O . V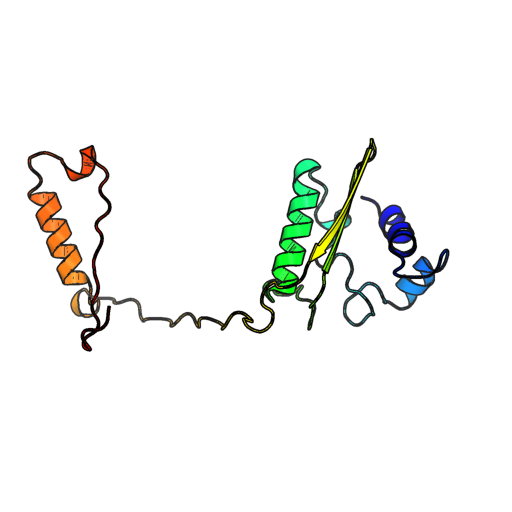AL A 1 94 ? 7.538 -9.305 6.654 1.00 98.12 94 VAL A O 1
ATOM 676 N N . GLY A 1 95 ? 6.192 -7.803 5.662 1.00 98.00 95 GLY A N 1
ATOM 677 C CA . GLY A 1 95 ? 4.998 -8.102 6.453 1.00 98.00 95 GLY A CA 1
ATOM 678 C C . GLY A 1 95 ? 3.796 -8.368 5.557 1.00 98.00 95 GLY A C 1
ATOM 679 O O . GLY A 1 95 ? 3.589 -7.645 4.585 1.00 98.00 95 GLY A O 1
ATOM 680 N N . LEU A 1 96 ? 2.998 -9.382 5.893 1.00 98.50 96 LEU A N 1
ATOM 681 C CA . LEU A 1 96 ? 1.704 -9.646 5.265 1.00 98.50 96 LEU A CA 1
ATOM 682 C C . LEU A 1 96 ? 0.584 -9.338 6.256 1.00 98.50 96 LEU A C 1
ATOM 684 O O . LEU A 1 96 ? 0.650 -9.731 7.419 1.00 98.50 96 LEU A O 1
ATOM 688 N N . TYR A 1 97 ? -0.445 -8.646 5.780 1.00 98.38 97 TYR A N 1
ATOM 689 C CA . TYR A 1 97 ? -1.554 -8.169 6.596 1.00 98.38 97 TYR A CA 1
ATOM 690 C C . TYR A 1 97 ? -2.874 -8.621 5.986 1.00 98.38 97 TYR A C 1
ATOM 692 O O . TYR A 1 97 ? -3.083 -8.515 4.778 1.00 98.38 97 TYR A O 1
ATOM 700 N N . ALA A 1 98 ? -3.780 -9.067 6.845 1.00 97.44 98 ALA A N 1
ATOM 701 C CA . ALA A 1 98 ? -5.168 -9.356 6.527 1.00 97.44 98 ALA A CA 1
ATOM 702 C C . ALA A 1 98 ? -6.035 -8.969 7.730 1.00 97.44 98 ALA A C 1
ATOM 704 O O . ALA A 1 98 ? -5.550 -8.876 8.861 1.00 97.44 98 ALA A O 1
ATOM 705 N N . MET A 1 99 ? -7.328 -8.741 7.500 1.00 96.12 99 MET A N 1
ATOM 706 C CA . MET A 1 99 ? -8.274 -8.527 8.596 1.00 96.12 99 MET A CA 1
ATOM 707 C C . MET A 1 99 ? -8.378 -9.801 9.439 1.00 96.12 99 MET A C 1
ATOM 709 O O . MET A 1 99 ? -8.728 -10.852 8.911 1.00 96.12 99 MET A O 1
ATOM 713 N N . GLY A 1 100 ? -8.135 -9.704 10.750 1.00 94.75 100 GLY A N 1
ATOM 714 C CA . GLY A 1 100 ? -8.231 -10.860 11.654 1.00 94.75 100 GLY A CA 1
ATOM 715 C C . GLY A 1 100 ? -9.636 -11.475 11.718 1.00 94.75 100 GLY A C 1
ATOM 716 O O . GLY A 1 100 ? -9.778 -12.676 11.912 1.00 94.75 100 GLY A O 1
ATOM 717 N N . PHE A 1 101 ? -10.675 -10.663 11.488 1.00 92.50 101 PHE A N 1
ATOM 718 C CA . PHE A 1 101 ? -12.076 -11.092 11.461 1.00 92.50 101 PHE A CA 1
ATOM 719 C C . PHE A 1 101 ? -12.791 -10.513 10.225 1.00 92.50 101 PHE A C 1
ATOM 721 O O . PHE A 1 101 ? -13.507 -9.516 10.335 1.00 92.50 101 PHE A O 1
ATOM 728 N N . PRO A 1 102 ? -12.616 -11.099 9.027 1.00 83.69 102 PRO A N 1
ATOM 729 C CA . PRO A 1 102 ? -13.101 -10.511 7.772 1.00 83.69 102 PRO A CA 1
ATOM 730 C C . PRO A 1 102 ? -14.636 -10.468 7.667 1.00 83.69 102 PRO A C 1
ATOM 732 O O . PRO A 1 102 ? -15.188 -9.612 6.976 1.00 83.69 102 PRO A O 1
ATOM 735 N N . SER A 1 103 ? -15.332 -11.360 8.381 1.00 76.81 103 SER A N 1
ATOM 736 C CA . SER A 1 103 ? -16.796 -11.373 8.508 1.00 76.81 103 SER A CA 1
ATOM 737 C C . SER A 1 103 ? -17.329 -10.269 9.428 1.00 76.81 103 SER A C 1
ATOM 739 O O . SER A 1 103 ? -18.467 -9.838 9.265 1.00 76.81 103 SER A O 1
ATOM 741 N N . HIS A 1 104 ? -16.501 -9.749 10.339 1.00 66.25 104 HIS A N 1
ATOM 742 C CA . HIS A 1 104 ? -16.784 -8.557 11.143 1.00 66.25 104 HIS A CA 1
ATOM 743 C C . HIS A 1 104 ? -16.319 -7.296 10.409 1.00 66.25 104 HIS A C 1
ATOM 745 O O . HIS A 1 104 ? -15.666 -6.419 10.979 1.00 66.25 104 HIS A O 1
ATOM 751 N N . ARG A 1 105 ? -16.650 -7.198 9.114 1.00 60.09 105 ARG A N 1
ATOM 752 C CA . ARG A 1 105 ? -16.452 -5.965 8.353 1.00 60.09 105 ARG A CA 1
ATOM 753 C C . ARG A 1 105 ? -17.195 -4.866 9.102 1.00 60.09 105 ARG A C 1
ATOM 755 O O . ARG A 1 105 ? -18.392 -5.008 9.347 1.00 60.09 105 ARG A O 1
ATOM 762 N N . VAL A 1 106 ? -16.449 -3.844 9.526 1.00 58.91 106 VAL A N 1
ATOM 763 C CA . VAL A 1 106 ? -16.914 -2.736 10.365 1.00 58.91 106 VAL A CA 1
ATOM 764 C C . VAL A 1 106 ? -18.305 -2.330 9.892 1.00 58.91 106 VAL A C 1
ATOM 766 O O . VAL A 1 106 ? -18.457 -1.769 8.807 1.00 58.91 106 VAL A O 1
ATOM 769 N N . ARG A 1 107 ? -19.344 -2.659 10.679 1.00 53.34 107 ARG A N 1
ATOM 770 C CA . ARG A 1 107 ? -20.648 -2.016 10.511 1.00 53.34 107 ARG A CA 1
ATOM 771 C C . ARG A 1 107 ? -20.324 -0.537 10.545 1.00 53.34 107 ARG A C 1
ATOM 773 O O . ARG A 1 107 ? -19.766 -0.089 11.545 1.00 53.34 107 ARG A O 1
ATOM 780 N N . GLN A 1 108 ? -20.636 0.203 9.481 1.00 55.97 108 GLN A N 1
ATOM 781 C CA . GLN A 1 108 ? -20.702 1.651 9.589 1.00 55.97 108 GLN A CA 1
ATOM 782 C C . GLN A 1 108 ? -21.606 1.924 10.788 1.00 55.97 108 GLN A C 1
ATOM 784 O O . GLN A 1 108 ? -22.823 1.739 10.718 1.00 55.97 108 GLN A O 1
ATOM 789 N N . VAL A 1 109 ? -21.006 2.286 11.920 1.00 54.03 109 VAL A N 1
ATOM 790 C CA . VAL A 1 109 ? -21.747 2.865 13.023 1.00 54.03 109 VAL A CA 1
ATOM 791 C C . VAL A 1 109 ? -22.142 4.206 12.456 1.00 54.03 109 VAL A C 1
ATOM 793 O O . VAL A 1 109 ? -21.347 5.144 12.442 1.00 54.03 109 VAL A O 1
ATOM 796 N N . GLY A 1 110 ? -23.323 4.249 11.840 1.00 50.19 110 GLY A N 1
ATOM 797 C CA . GLY A 1 110 ? -23.877 5.486 11.341 1.00 50.19 110 GLY A CA 1
ATOM 798 C C . GLY A 1 110 ? -23.825 6.457 12.504 1.00 50.19 110 GLY A C 1
ATOM 799 O O . GLY A 1 110 ? -24.456 6.213 13.535 1.00 50.19 110 GLY A O 1
ATOM 800 N N . LEU A 1 111 ? -23.026 7.515 12.364 1.00 52.81 111 LEU A N 1
ATOM 801 C CA . LEU A 1 111 ? -23.087 8.651 13.262 1.00 52.81 111 LEU A CA 1
ATOM 802 C C . LEU A 1 111 ? -24.522 9.152 13.159 1.00 52.81 111 LEU A C 1
ATOM 804 O O . LEU A 1 111 ? -24.887 9.853 12.214 1.00 52.81 111 LEU A O 1
ATOM 808 N N . ARG A 1 112 ? -25.372 8.732 14.100 1.00 55.69 112 ARG A N 1
ATOM 809 C CA . ARG A 1 112 ? -26.678 9.344 14.277 1.00 55.69 112 ARG A CA 1
ATOM 810 C C . ARG A 1 112 ? -26.365 10.786 14.620 1.00 55.69 112 ARG A C 1
ATOM 812 O O . ARG A 1 112 ? -25.920 11.071 15.727 1.00 55.69 112 ARG A O 1
ATOM 819 N N . LYS A 1 113 ? -26.557 11.680 13.649 1.00 52.03 113 LYS A N 1
ATOM 820 C CA . LYS A 1 113 ? -26.614 13.115 13.899 1.00 52.03 113 LYS A CA 1
ATOM 821 C C . LYS A 1 113 ? -27.780 13.327 14.855 1.00 52.03 113 LYS A C 1
ATOM 823 O O . LYS A 1 113 ? -28.933 13.387 14.441 1.00 52.03 113 LYS A O 1
ATOM 828 N N . VAL A 1 114 ? -27.484 13.327 16.146 1.00 59.09 114 VAL A N 1
ATOM 829 C CA . VAL A 1 114 ? -28.424 13.769 17.166 1.00 59.09 114 VAL A CA 1
ATOM 830 C C . VAL A 1 114 ? -28.448 15.285 17.055 1.00 59.09 114 VAL A C 1
ATOM 832 O O . VAL A 1 114 ? -27.387 15.907 16.988 1.00 59.09 114 VAL A O 1
ATOM 835 N N . ALA A 1 115 ? -29.637 15.878 16.963 1.00 61.09 115 ALA A N 1
ATOM 836 C CA . ALA A 1 115 ? -29.760 17.327 17.014 1.00 61.09 115 ALA A CA 1
ATOM 837 C C . ALA A 1 115 ? -29.079 17.819 18.298 1.00 61.09 115 ALA A C 1
ATOM 839 O O . ALA A 1 115 ? -29.375 17.311 19.382 1.00 61.09 115 ALA A O 1
ATOM 840 N N . ALA A 1 116 ? -28.144 18.764 18.173 1.00 58.38 116 ALA A N 1
ATOM 841 C CA . ALA A 1 116 ? -27.595 19.442 19.336 1.00 58.38 116 ALA A CA 1
ATOM 842 C C . ALA A 1 116 ? -28.767 20.116 20.058 1.00 58.38 116 ALA A C 1
ATOM 844 O O . ALA A 1 116 ? -29.489 20.914 19.457 1.00 58.38 116 ALA A O 1
ATOM 845 N N . ALA A 1 117 ? -29.013 19.735 21.311 1.00 56.53 117 ALA A N 1
ATOM 846 C CA . ALA A 1 117 ? -30.062 20.357 22.101 1.00 56.53 117 ALA A CA 1
ATOM 847 C C . ALA A 1 117 ? -29.687 21.832 22.306 1.00 56.53 117 ALA A C 1
ATOM 849 O O . ALA A 1 117 ? -28.669 22.136 22.917 1.00 56.53 117 ALA A O 1
ATOM 850 N N . THR A 1 118 ? -30.495 22.746 21.771 1.00 60.19 118 THR A N 1
ATOM 851 C CA . THR A 1 118 ? -30.308 24.202 21.908 1.00 60.19 118 THR A CA 1
ATOM 852 C C . THR A 1 118 ? -30.897 24.752 23.209 1.00 60.19 118 THR A C 1
ATOM 854 O O . THR A 1 118 ? -30.868 25.955 23.444 1.00 60.19 118 THR A O 1
ATOM 857 N N . SER A 1 119 ? -31.449 23.880 24.057 1.00 64.44 119 SER A N 1
ATOM 858 C CA . SER A 1 119 ? -31.976 24.214 25.378 1.00 64.44 119 SER A CA 1
ATOM 859 C C . SER A 1 119 ? -31.804 23.044 26.347 1.00 64.44 119 SER A C 1
ATOM 861 O O . SER A 1 119 ? -31.798 21.876 25.946 1.00 64.44 119 SER A O 1
ATOM 863 N N . GLU A 1 120 ? -31.717 23.362 27.639 1.00 61.44 120 GLU A N 1
ATOM 864 C CA . GLU A 1 120 ? -31.591 22.396 28.741 1.00 61.44 120 GLU A CA 1
ATOM 865 C C . GLU A 1 120 ? -32.692 21.322 28.758 1.00 61.44 120 GLU A C 1
ATOM 867 O O . GLU A 1 120 ? -32.455 20.194 29.193 1.00 61.44 120 GLU A O 1
ATOM 872 N N . ILE A 1 121 ? -33.881 21.659 28.248 1.00 59.00 121 ILE A N 1
ATOM 873 C CA . ILE A 1 121 ? -35.100 20.837 28.284 1.00 59.00 121 ILE A CA 1
ATOM 874 C C . ILE A 1 121 ? -34.995 19.615 27.346 1.00 59.00 121 ILE A C 1
ATOM 876 O O . ILE A 1 121 ? -35.677 18.611 27.545 1.00 59.00 121 ILE A O 1
ATOM 880 N N . GLY A 1 122 ? -34.108 19.656 26.344 1.00 57.41 122 GLY A N 1
ATOM 881 C CA . GLY A 1 122 ? -33.917 18.568 25.376 1.00 57.41 122 GLY A CA 1
ATOM 882 C C . GLY A 1 122 ? -32.822 17.561 25.737 1.00 57.41 122 GLY A C 1
ATOM 883 O O . GLY A 1 122 ? -32.733 16.496 25.119 1.00 57.41 122 GLY A O 1
ATOM 884 N N . PHE A 1 123 ? -31.975 17.871 26.719 1.00 65.50 123 PHE A N 1
ATOM 885 C CA . PHE A 1 123 ? -30.803 17.064 27.030 1.00 65.50 123 PHE A CA 1
ATOM 886 C C . PHE A 1 123 ? -31.089 16.182 28.247 1.00 65.50 123 PHE A C 1
ATOM 888 O O . PHE A 1 123 ? -31.162 16.635 29.383 1.00 65.50 123 PHE A O 1
ATOM 895 N N . ARG A 1 124 ? -31.285 14.880 28.003 1.00 66.56 124 ARG A N 1
ATOM 896 C CA . ARG A 1 124 ? -31.724 13.916 29.033 1.00 66.56 124 ARG A CA 1
ATOM 897 C C . ARG A 1 124 ? -30.811 13.850 30.256 1.00 66.56 124 ARG A C 1
ATOM 899 O O . ARG A 1 124 ? -31.247 13.376 31.298 1.00 66.56 124 ARG A O 1
ATOM 906 N N . VAL A 1 125 ? -29.564 14.297 30.118 1.00 69.88 125 VAL A N 1
ATOM 907 C CA . VAL A 1 125 ? -28.577 14.275 31.194 1.00 69.88 125 VAL A CA 1
ATOM 908 C C . VAL A 1 125 ? -28.448 15.606 31.953 1.00 69.88 125 VAL A C 1
ATOM 910 O O . VAL A 1 125 ? -27.729 15.649 32.945 1.00 69.88 125 VAL A O 1
ATOM 913 N N . THR A 1 126 ? -29.174 16.667 31.565 1.00 75.31 126 THR A N 1
ATOM 914 C CA . THR A 1 126 ? -29.182 17.968 32.273 1.00 75.31 126 THR A CA 1
ATOM 915 C C . THR A 1 126 ? -29.423 17.840 33.782 1.00 75.31 126 THR A C 1
ATOM 917 O O . THR A 1 126 ? -28.696 18.482 34.537 1.00 75.31 126 THR A O 1
ATOM 920 N N . PRO A 1 127 ? -30.369 17.008 34.273 1.00 75.62 127 PRO A N 1
ATOM 921 C CA . PRO A 1 127 ? -30.573 16.865 35.715 1.00 75.62 127 PRO A CA 1
ATOM 922 C C . PRO A 1 127 ? -29.325 16.360 36.450 1.00 75.62 127 PRO A C 1
ATOM 924 O O . PRO A 1 127 ? -29.040 16.820 37.549 1.00 75.62 127 PRO A O 1
ATOM 927 N N . TYR A 1 128 ? -28.543 15.470 35.831 1.00 76.44 128 TYR A N 1
ATOM 928 C CA . TYR A 1 128 ? -27.305 14.961 36.426 1.00 76.44 128 TYR A CA 1
ATOM 929 C C . TYR A 1 128 ? -26.202 16.020 36.444 1.00 76.44 128 TYR A C 1
ATOM 931 O O . TYR A 1 128 ? -25.473 16.110 37.425 1.00 76.44 128 TYR A O 1
ATOM 939 N N . PHE A 1 129 ? -26.110 16.862 35.409 1.00 77.75 129 PHE A N 1
ATOM 940 C CA . PHE A 1 129 ? -25.172 17.988 35.407 1.00 77.75 129 PHE A CA 1
ATOM 941 C C . PHE A 1 129 ? -25.483 19.010 36.504 1.00 77.75 129 PHE A C 1
ATOM 943 O O . PHE A 1 129 ? -24.554 19.471 37.156 1.00 77.75 129 PHE A O 1
ATOM 950 N N . LYS A 1 130 ? -26.763 19.289 36.785 1.00 79.44 130 LYS A N 1
ATOM 951 C CA . LYS A 1 130 ? -27.152 20.162 37.909 1.00 79.44 130 LYS A CA 1
ATOM 952 C C . LYS A 1 130 ? -26.828 19.552 39.274 1.00 79.44 130 LYS A C 1
ATOM 954 O O . LYS A 1 130 ? -26.445 20.274 40.186 1.00 79.44 130 LYS A O 1
ATOM 959 N N . ILE A 1 131 ? -26.939 18.227 39.410 1.00 79.62 131 ILE A N 1
ATOM 960 C CA . ILE A 1 131 ? -26.504 17.521 40.626 1.00 79.62 131 ILE A CA 1
ATOM 961 C C . ILE A 1 131 ? -24.987 17.649 40.797 1.00 79.62 131 ILE A C 1
ATOM 963 O O . ILE A 1 131 ? -24.532 17.973 41.887 1.00 79.62 131 ILE A O 1
ATOM 967 N N . LEU A 1 132 ? -24.207 17.435 39.732 1.00 74.06 132 LEU A N 1
ATOM 968 C CA . LEU A 1 132 ? -22.752 17.614 39.780 1.00 74.06 132 LEU A CA 1
ATOM 969 C C . LEU A 1 132 ? -22.368 19.049 40.146 1.00 74.06 132 LEU A C 1
ATOM 971 O O . LEU A 1 132 ? -21.526 19.242 41.013 1.00 74.06 132 LEU A O 1
ATOM 975 N N . GLU A 1 133 ? -23.007 20.040 39.527 1.00 77.94 133 GLU A N 1
ATOM 976 C CA . GLU A 1 133 ? -22.785 21.457 39.821 1.00 77.94 133 GLU A CA 1
ATOM 977 C C . GLU A 1 133 ? -23.055 21.775 41.297 1.00 77.94 133 GLU A C 1
ATOM 979 O O . GLU A 1 133 ? -22.229 22.405 41.950 1.00 77.94 133 GLU A O 1
ATOM 984 N N . GLN A 1 134 ? -24.160 21.276 41.861 1.00 78.50 134 GLN A N 1
ATOM 985 C CA . GLN A 1 134 ? -24.453 21.436 43.287 1.00 78.50 134 GLN A CA 1
ATOM 986 C C . GLN A 1 134 ? -23.421 20.751 44.181 1.00 78.50 134 GLN A C 1
ATOM 988 O O . GLN A 1 134 ? -22.989 21.345 45.162 1.00 78.50 134 GLN A O 1
ATOM 993 N N . VAL A 1 135 ? -23.004 19.526 43.850 1.00 76.19 135 VAL A N 1
ATOM 994 C CA . VAL A 1 135 ? -21.976 18.806 44.616 1.00 76.19 135 VAL A CA 1
ATOM 995 C C . VAL A 1 135 ? -20.644 19.554 44.576 1.00 76.19 135 VAL A C 1
ATOM 997 O O . VAL A 1 135 ? -19.979 19.630 45.598 1.00 76.19 135 VAL A O 1
ATOM 1000 N N . MET A 1 136 ? -20.281 20.156 43.440 1.00 73.31 136 MET A N 1
ATOM 1001 C CA . MET A 1 136 ? -19.076 20.983 43.322 1.00 73.31 136 MET A CA 1
ATOM 1002 C C . MET A 1 136 ? -19.181 22.292 44.114 1.00 73.31 136 MET A C 1
ATOM 1004 O O . MET A 1 136 ? -18.200 22.720 44.709 1.00 73.31 136 MET A O 1
ATOM 1008 N N . LEU A 1 137 ? -20.356 22.928 44.147 1.00 77.81 137 LEU A N 1
ATOM 1009 C CA . LEU A 1 137 ? -20.579 24.156 44.922 1.00 77.81 137 LEU A CA 1
ATOM 1010 C C . LEU A 1 137 ? -20.600 23.915 46.438 1.00 77.81 137 LEU A C 1
ATOM 1012 O O . LEU A 1 137 ? -20.280 24.822 47.200 1.00 77.81 137 LEU A O 1
ATOM 1016 N N . LEU A 1 138 ? 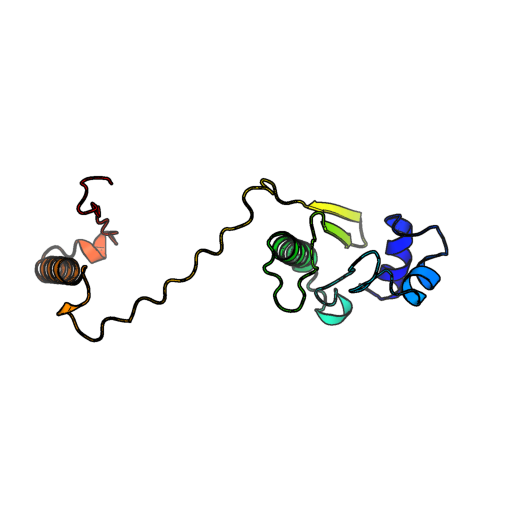-20.992 22.713 46.864 1.00 79.25 138 LEU A N 1
ATOM 1017 C CA . LEU A 1 138 ? -21.064 22.300 48.268 1.00 79.25 138 LEU A CA 1
ATOM 1018 C C . LEU A 1 138 ? -19.798 21.557 48.739 1.00 79.25 138 LEU A C 1
ATOM 1020 O O . LEU A 1 138 ? -19.764 21.078 49.870 1.00 79.25 138 LEU A O 1
ATOM 1024 N N . ASP A 1 139 ? -18.769 21.437 47.893 1.00 72.12 139 ASP A N 1
ATOM 1025 C CA . ASP A 1 139 ? -17.509 20.746 48.202 1.00 72.12 139 ASP A CA 1
ATOM 1026 C C . ASP A 1 139 ? -16.581 21.623 49.064 1.00 72.12 139 ASP A C 1
ATOM 1028 O O . ASP A 1 139 ? -15.556 22.130 48.605 1.00 72.12 139 ASP A O 1
ATOM 1032 N N . GLU A 1 140 ? -16.947 21.814 50.334 1.00 71.88 140 GLU A N 1
ATOM 1033 C CA . GLU A 1 140 ? -16.178 22.623 51.296 1.00 71.88 140 GLU A CA 1
ATOM 1034 C C . GLU A 1 140 ? -14.747 22.090 51.527 1.00 71.88 140 GLU A C 1
ATOM 1036 O O . GLU A 1 140 ? -13.830 22.864 51.810 1.00 71.88 140 GLU A O 1
ATOM 1041 N N . ASP A 1 141 ? -14.524 20.784 51.338 1.00 76.56 141 ASP A N 1
ATOM 1042 C CA . ASP A 1 141 ? -13.237 20.108 51.567 1.00 76.56 141 ASP A CA 1
ATOM 1043 C C . ASP A 1 141 ? -12.288 20.118 50.345 1.00 76.56 141 ASP A C 1
ATOM 1045 O O . ASP A 1 141 ? -11.135 19.642 50.418 1.00 76.56 141 ASP A O 1
ATOM 1049 N N . ASN A 1 142 ? -12.749 20.696 49.229 1.00 71.81 142 ASN A N 1
ATOM 1050 C CA . ASN A 1 142 ? -12.091 20.741 47.920 1.00 71.81 142 ASN A CA 1
ATOM 1051 C C . ASN A 1 142 ? -11.636 19.353 47.425 1.00 71.81 142 ASN A C 1
ATOM 1053 O O . ASN A 1 142 ? -10.507 19.136 46.960 1.00 71.81 142 ASN A O 1
ATOM 1057 N N . THR A 1 143 ? -12.513 18.376 47.617 1.00 68.94 143 THR A N 1
ATOM 1058 C CA . THR A 1 143 ? -12.292 16.952 47.371 1.00 68.94 143 THR A CA 1
ATOM 1059 C C . THR A 1 143 ? -12.157 16.657 45.874 1.00 68.94 143 THR A C 1
ATOM 1061 O O . THR A 1 143 ? -11.318 15.846 45.472 1.00 68.94 143 THR A O 1
ATOM 1064 N N . VAL A 1 144 ? -12.926 17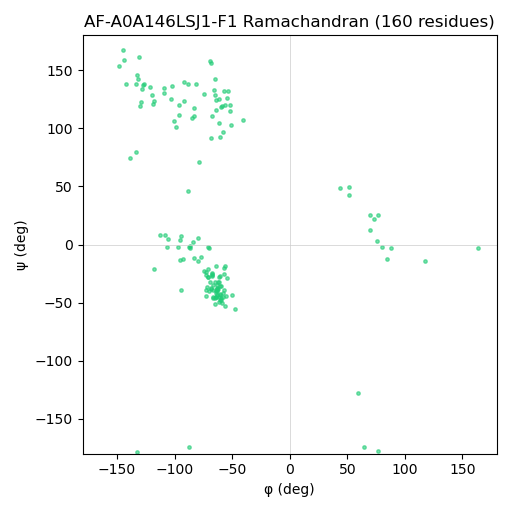.343 45.024 1.00 65.81 144 VAL A N 1
ATOM 1065 C CA . VAL A 1 144 ? -12.903 17.160 43.563 1.00 65.81 144 VAL A CA 1
ATOM 1066 C C . VAL A 1 144 ? -11.545 17.552 42.971 1.00 65.81 144 VAL A C 1
ATOM 1068 O O . VAL A 1 144 ? -10.966 16.773 42.206 1.00 65.81 144 VAL A O 1
ATOM 1071 N N . ASP A 1 145 ? -10.990 18.694 43.382 1.00 67.31 145 ASP A N 1
ATOM 1072 C CA . ASP A 1 145 ? -9.675 19.161 42.926 1.00 67.31 145 ASP A CA 1
ATOM 1073 C C . ASP A 1 145 ? -8.530 18.306 43.481 1.00 67.31 145 ASP A C 1
ATOM 1075 O O . ASP A 1 145 ? -7.579 17.990 42.758 1.00 67.31 145 ASP A O 1
ATOM 1079 N N . LYS A 1 146 ? -8.624 17.890 44.752 1.00 69.44 146 LYS A N 1
ATOM 1080 C CA . LYS A 1 146 ? -7.601 17.053 45.402 1.00 69.44 146 LYS A CA 1
ATOM 1081 C C . LYS A 1 146 ? -7.462 15.681 44.756 1.00 69.44 146 LYS A C 1
ATOM 1083 O O . LYS A 1 146 ? -6.342 15.195 44.607 1.00 69.44 146 LYS A O 1
ATOM 1088 N N . PHE A 1 147 ? -8.576 15.047 44.394 1.00 67.69 147 PHE A N 1
ATOM 1089 C CA . PHE A 1 147 ? -8.575 13.648 43.961 1.00 67.69 147 PHE A CA 1
ATOM 1090 C C . PHE A 1 147 ? -8.791 13.456 42.456 1.00 67.69 147 PHE A C 1
ATOM 1092 O O . PHE A 1 147 ? -8.718 12.318 41.993 1.00 67.69 147 PHE A O 1
ATOM 1099 N N . ARG A 1 148 ? -9.009 14.534 41.679 1.00 60.06 148 ARG A N 1
ATOM 1100 C CA . ARG A 1 148 ? -9.263 14.490 40.221 1.00 60.06 148 ARG A CA 1
ATOM 1101 C C . ARG A 1 148 ? -10.253 13.376 39.844 1.00 60.06 148 ARG A C 1
ATOM 1103 O O . ARG A 1 148 ? -9.980 12.545 38.976 1.00 60.06 148 ARG A O 1
ATOM 1110 N N . GLY A 1 149 ? -11.374 13.323 40.560 1.00 62.03 149 GLY A N 1
ATOM 1111 C CA . GLY A 1 149 ? -12.336 12.228 40.471 1.00 62.03 149 GLY A CA 1
ATOM 1112 C C . GLY A 1 149 ? -13.013 12.125 39.101 1.00 62.03 149 GLY A C 1
ATOM 1113 O O . GLY A 1 149 ? -13.359 13.128 38.480 1.00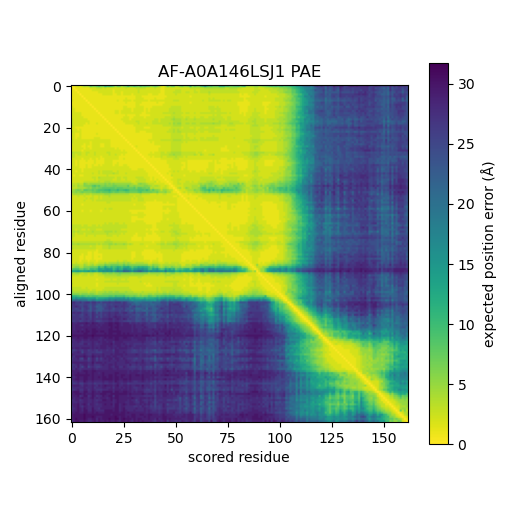 62.03 149 GLY A O 1
ATOM 1114 N N . ILE A 1 150 ? -13.238 10.892 38.642 1.00 58.50 150 ILE A N 1
ATOM 1115 C CA . ILE A 1 150 ? -14.079 10.593 37.478 1.00 58.50 150 ILE A CA 1
ATOM 1116 C C . ILE A 1 150 ? -15.476 10.241 37.994 1.00 58.50 150 ILE A C 1
ATOM 1118 O O . ILE A 1 150 ? -15.638 9.267 38.727 1.00 58.50 150 ILE A O 1
ATOM 1122 N N . PHE A 1 151 ? -16.495 10.998 37.586 1.00 61.88 151 PHE A N 1
ATOM 1123 C CA . PHE A 1 151 ? -17.888 10.675 37.896 1.00 61.88 151 PHE A CA 1
ATOM 1124 C C . PHE A 1 151 ? -18.428 9.654 36.888 1.00 61.88 151 PHE A C 1
ATOM 1126 O O . PHE A 1 151 ? -18.607 9.954 35.707 1.00 61.88 151 PHE A O 1
ATOM 1133 N N . GLY A 1 152 ? -18.668 8.427 37.351 1.00 56.53 152 GLY A N 1
ATOM 1134 C CA . GLY A 1 152 ? -19.298 7.371 36.561 1.00 56.53 152 GLY A CA 1
ATOM 1135 C C . GLY A 1 152 ? -20.811 7.368 36.752 1.00 56.53 152 GLY A C 1
ATOM 1136 O O . GLY A 1 152 ? -21.293 7.218 37.871 1.00 56.53 152 GLY A O 1
ATOM 1137 N N . PHE A 1 153 ? -21.570 7.483 35.663 1.00 62.69 153 PHE A N 1
ATOM 1138 C CA . PHE A 1 153 ? -23.024 7.327 35.690 1.0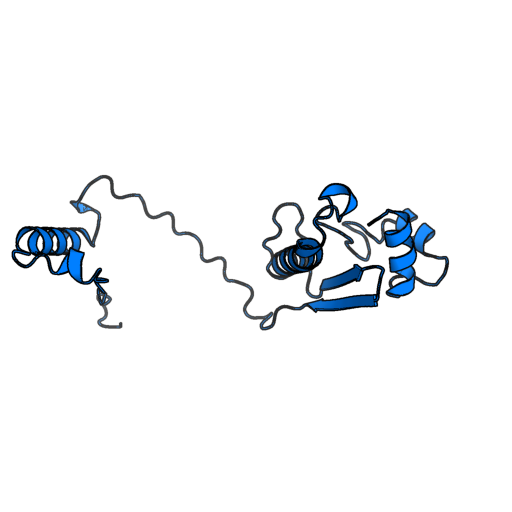0 62.69 153 PHE A CA 1
ATOM 1139 C C . PHE A 1 153 ? -23.417 5.964 35.135 1.00 62.69 153 PHE A C 1
ATOM 1141 O O . PHE A 1 153 ? -23.081 5.626 33.999 1.00 62.69 153 PHE A O 1
ATOM 1148 N N . LYS A 1 154 ? -24.183 5.198 35.914 1.00 57.28 154 LYS A N 1
ATOM 1149 C CA . LYS A 1 154 ? -24.835 3.981 35.430 1.00 57.28 154 LYS A CA 1
ATOM 1150 C C . LYS A 1 154 ? -26.158 4.368 34.774 1.00 57.28 154 LYS A C 1
ATOM 1152 O O . LYS A 1 154 ? -27.088 4.794 35.454 1.00 57.28 154 LYS A O 1
ATOM 1157 N N . VAL A 1 155 ? -26.234 4.261 33.450 1.00 63.09 155 VAL A N 1
ATOM 1158 C CA . VAL A 1 155 ? -27.442 4.603 32.686 1.00 63.09 155 VAL A CA 1
ATOM 1159 C C . VAL A 1 155 ? -28.238 3.331 32.423 1.00 63.09 155 VAL A C 1
ATOM 1161 O O . VAL A 1 155 ? -27.809 2.501 31.636 1.00 63.09 155 VAL A O 1
ATOM 1164 N N . GLN A 1 156 ? -29.408 3.193 33.047 1.00 58.25 156 GLN A N 1
ATOM 1165 C CA . GLN A 1 156 ? -30.335 2.095 32.755 1.00 58.25 156 GLN A CA 1
ATOM 1166 C C . GLN A 1 156 ? -31.334 2.496 31.668 1.00 58.25 156 GLN A C 1
ATOM 1168 O O . GLN A 1 156 ? -31.858 3.617 31.645 1.00 58.25 156 GLN A O 1
ATOM 1173 N N . LYS A 1 157 ? -31.628 1.569 30.754 1.00 58.72 157 LYS A N 1
ATOM 1174 C CA . LYS A 1 157 ? -32.703 1.757 29.771 1.00 58.72 157 LYS A CA 1
ATOM 1175 C C . LYS A 1 157 ? -34.060 1.714 30.477 1.00 58.72 157 LYS A C 1
ATOM 1177 O O . LYS A 1 157 ? -34.218 1.077 31.512 1.00 58.72 157 LYS A O 1
ATOM 1182 N N . LYS A 1 158 ? -35.093 2.303 29.856 1.00 58.97 158 LYS A N 1
ATOM 1183 C CA . LYS A 1 158 ? -36.492 2.194 30.331 1.00 58.97 158 LYS A CA 1
ATOM 1184 C C . LYS A 1 158 ? -36.985 0.742 30.467 1.00 58.97 158 LYS A C 1
ATOM 1186 O O . LYS A 1 158 ? -37.988 0.514 31.127 1.00 58.97 158 LYS A O 1
ATOM 1191 N N . THR A 1 159 ? -36.305 -0.208 29.826 1.00 69.31 159 THR A N 1
ATOM 1192 C CA . THR A 1 159 ? -36.593 -1.646 29.868 1.00 69.31 159 THR A CA 1
ATOM 1193 C C . THR A 1 159 ? -35.931 -2.374 31.043 1.00 69.31 159 THR A C 1
ATOM 1195 O O . THR A 1 159 ? -36.153 -3.567 31.190 1.00 69.31 159 THR A O 1
ATOM 1198 N N . GLY A 1 160 ? -35.132 -1.692 31.875 1.00 54.56 160 GLY A N 1
ATOM 1199 C CA . GLY A 1 160 ? -34.452 -2.293 33.031 1.00 54.56 160 GLY A CA 1
ATOM 1200 C C . GLY A 1 160 ? -33.172 -3.068 32.700 1.00 54.56 160 GLY A C 1
ATOM 1201 O O . GLY A 1 160 ? -32.497 -3.533 33.610 1.00 54.56 160 GLY A O 1
ATOM 1202 N N . GLU A 1 161 ? -32.810 -3.177 31.421 1.00 51.09 161 GLU A N 1
ATOM 1203 C CA . GLU A 1 161 ? -31.525 -3.737 31.000 1.00 51.09 161 GLU A CA 1
ATOM 1204 C C . GLU A 1 161 ? -30.411 -2.689 31.101 1.00 51.09 161 GLU A C 1
ATOM 1206 O O . GLU A 1 161 ? -30.605 -1.518 30.736 1.00 51.09 161 GLU A O 1
ATOM 1211 N N . GLU A 1 162 ? -29.258 -3.144 31.595 1.00 48.62 162 GLU A N 1
ATOM 1212 C CA . GLU A 1 162 ? -28.028 -2.354 31.732 1.00 48.62 162 GLU A CA 1
ATOM 1213 C C . GLU A 1 162 ? -27.398 -1.984 30.374 1.00 48.62 162 GLU A C 1
ATOM 1215 O O . GLU A 1 162 ? -27.629 -2.672 29.344 1.00 48.62 162 GLU A O 1
#

Foldseek 3Di:
DDPVVVQVVCCVVPVDPPPCSVVCVVVVLCPAVHVHPHPLVVACVPPPDPPVCRQVVQVVCLVCQQLVNNPPSHRPPDAKDWDWDDDPPDDIDIDIDGPPCSVPNPDPPPPPPDPDPPDLVPDPCSVVVVVVVVCCVVPPVNCCVVPVDDDDDDDADPVRHD

Sequence (162 aa):
CFSANELITYEALGLCEPGKAGEMIDRGDNTYGGKYVVNPSGGLISKGHPLGATGIAQCAELCWQLRGEAGKRQVEGATLALQHNIGLGGASVVGLYAMGFPSHRVRQVGLRKVAAATSEIGFRVTPYFKILEQVMLLDEDNTVDKFRGIFGFKVQKKTGEE

Mean predicted aligned error: 13.75 Å

Nearest PDB structures (foldseek):
  6hsp-assembly1_A  TM=9.849E-01  e=6.083E-11  Danio rerio
  6hsj-assembly1_A  TM=9.800E-01  e=7.326E-11  Danio rerio
  6hsp-assembly2_B-2  TM=1.005E+00  e=1.855E-10  Danio rerio
  6hrv-assembly1_A  TM=9.836E-01  e=9.386E-11  Danio rerio
  6hrv-assembly2_B  TM=1.005E+00  e=9.286E-10  Danio rerio

InterPro domains:
  IPR016039 Thiolase-like [G3DSA:3.40.47.10] (1-99)
  IPR016039 Thiolase-like [SSF53901] (1-88)
  IPR020613 Thiolase, conserved site [PS00737] (39-55)
  IPR055140 Thiolase, C-terminal domain 2 [PF22691] (1-89)

Secondary structure (DSSP, 8-state):
--HHHHHHHHHHTTSS-TT-HHHHHHTTTTSTTSS----TT-HHHHH---TTTHHHHHHHHHHHHHHT--GGGPPTT---EEEEEEETTTEEEEEEE--SSTTS---------PPPPSSGGG-TTHHHHHHHHHHHHT-TT-HHHHHT---------TTS--

Radius of gyration: 26.28 Å; Cα contacts (8 Å, |Δi|>4): 119; chains: 1; bounding box: 60×37×71 Å

Organism: Lygus hesperus (NCBI:txid30085)

pLDDT: mean 84.41, std 16.29, range [48.62, 98.69]